Protein AF-A0A640XJS6-F1 (afdb_monomer)

Nearest PDB structures (foldseek):
  8dgf-assembly1_C  TM=9.835E-01  e=1.344E-08  Escherichia coli
  8dgf-assembly1_D  TM=9.832E-01  e=2.125E-08  Escherichia coli

Sequence (105 aa):
MSEKIGHCPSALYAISKLLNDIGSSYLNDGVSWISDILKNNKNLLNAKLETNTVYYLENLARKYIYENREKIKKTKKLKQEVLIILDFLIEKGSVVGYLLRENIL

pLDDT: mean 94.4, std 6.61, range [57.12, 98.5]

Radius of gyration: 12.49 Å; Cα contacts (8 Å, |Δi|>4): 112; chains: 1; bounding box: 30×26×30 Å

Structure (mmCIF, N/CA/C/O backbone):
data_AF-A0A640XJS6-F1
#
_entry.id   AF-A0A640XJS6-F1
#
loop_
_atom_site.group_PDB
_atom_site.id
_atom_site.type_symbol
_atom_site.label_atom_id
_atom_site.label_alt_id
_atom_site.label_comp_id
_atom_site.label_asym_id
_atom_site.label_entity_id
_atom_site.label_seq_id
_atom_site.pdbx_PDB_ins_code
_atom_site.Cartn_x
_atom_site.Cartn_y
_atom_site.Cartn_z
_atom_site.occupancy
_atom_site.B_iso_or_equiv
_atom_site.auth_seq_id
_atom_site.auth_comp_id
_atom_site.auth_asym_id
_atom_site.auth_atom_id
_atom_site.pdbx_PDB_model_num
ATOM 1 N N . MET A 1 1 ? 7.802 14.815 -1.953 1.00 57.12 1 MET A N 1
ATOM 2 C CA . MET A 1 1 ? 8.425 13.577 -2.486 1.00 57.12 1 MET A CA 1
ATOM 3 C C . MET A 1 1 ? 7.736 13.104 -3.764 1.00 57.12 1 MET A C 1
ATOM 5 O O . MET A 1 1 ? 8.423 12.967 -4.770 1.00 57.12 1 MET A O 1
ATOM 9 N N . SER A 1 2 ? 6.401 12.954 -3.753 1.00 66.31 2 SER A N 1
ATOM 10 C CA . SER A 1 2 ? 5.593 12.586 -4.934 1.00 66.31 2 SER A CA 1
ATOM 11 C C . SER A 1 2 ? 5.880 13.448 -6.180 1.00 66.31 2 SER A C 1
ATOM 13 O O . SER A 1 2 ? 6.100 12.903 -7.254 1.00 66.31 2 SER A O 1
ATOM 15 N N . GLU A 1 3 ? 6.017 14.770 -6.033 1.00 67.25 3 GLU A N 1
ATOM 16 C CA . GLU A 1 3 ? 6.166 15.695 -7.175 1.00 67.25 3 GLU A CA 1
ATOM 17 C C . GLU A 1 3 ? 7.486 15.584 -7.956 1.00 67.25 3 GLU A C 1
ATOM 19 O O . GLU A 1 3 ? 7.514 15.864 -9.148 1.00 67.25 3 GLU A O 1
ATOM 24 N N . LYS A 1 4 ? 8.594 15.190 -7.308 1.00 75.94 4 LYS A N 1
ATOM 25 C CA . LYS A 1 4 ? 9.924 15.196 -7.952 1.00 75.94 4 LYS A CA 1
ATOM 26 C C . LYS A 1 4 ? 10.339 13.837 -8.504 1.00 75.94 4 LYS A C 1
ATOM 28 O O . LYS A 1 4 ? 10.945 13.781 -9.564 1.00 75.94 4 LYS A O 1
ATOM 33 N N . ILE A 1 5 ? 10.030 12.755 -7.787 1.00 84.62 5 ILE A N 1
ATOM 34 C CA . ILE A 1 5 ? 10.471 11.393 -8.144 1.00 84.62 5 ILE A CA 1
ATOM 35 C C . ILE A 1 5 ? 9.337 10.364 -8.143 1.00 84.62 5 ILE A C 1
ATOM 37 O O . ILE A 1 5 ? 9.563 9.217 -8.509 1.00 84.62 5 ILE A O 1
ATOM 41 N N . GLY A 1 6 ? 8.119 10.744 -7.738 1.00 78.62 6 GLY A N 1
ATOM 42 C CA . GLY A 1 6 ? 6.991 9.814 -7.624 1.00 78.62 6 GLY A CA 1
ATOM 43 C C . GLY A 1 6 ? 6.534 9.233 -8.961 1.00 78.62 6 GLY A C 1
ATOM 44 O O . GLY A 1 6 ? 6.000 8.133 -8.985 1.00 78.62 6 GLY A O 1
ATOM 45 N N . HIS A 1 7 ? 6.802 9.915 -10.075 1.00 86.81 7 HIS A N 1
ATOM 46 C CA . HIS A 1 7 ? 6.502 9.418 -11.419 1.00 86.81 7 HIS 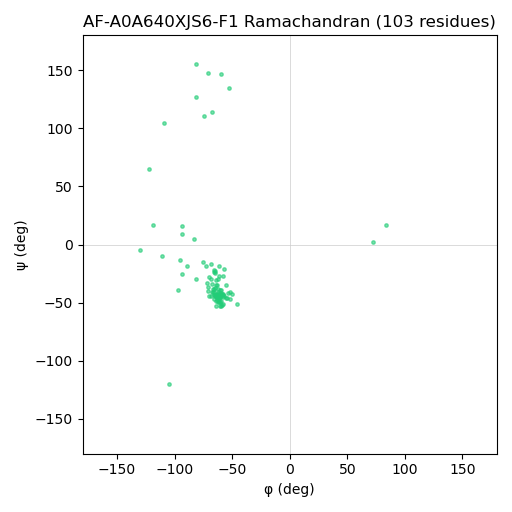A CA 1
ATOM 47 C C . HIS A 1 7 ? 7.367 8.216 -11.836 1.00 86.81 7 HIS A C 1
ATOM 49 O O . HIS A 1 7 ? 7.008 7.520 -12.789 1.00 86.81 7 HIS A O 1
ATOM 55 N N . CYS A 1 8 ? 8.488 7.967 -11.148 1.00 92.56 8 CYS A N 1
ATOM 56 C CA . CYS A 1 8 ? 9.394 6.860 -11.435 1.00 92.56 8 CYS A CA 1
ATOM 57 C C . CYS A 1 8 ? 8.881 5.550 -10.809 1.00 92.56 8 CYS A C 1
ATOM 59 O O . CYS A 1 8 ? 8.708 5.491 -9.588 1.00 92.56 8 CYS A O 1
ATOM 61 N N . PRO A 1 9 ? 8.736 4.456 -11.582 1.00 94.00 9 PRO A N 1
ATOM 62 C CA . PRO A 1 9 ? 8.359 3.148 -11.036 1.00 94.00 9 PRO A CA 1
ATOM 63 C C . PRO A 1 9 ? 9.281 2.650 -9.914 1.00 94.00 9 PRO A C 1
ATOM 65 O O . PRO A 1 9 ? 8.813 2.063 -8.939 1.00 94.00 9 PRO A O 1
ATOM 68 N N . SER A 1 10 ? 10.579 2.948 -10.006 1.00 95.25 10 SER A N 1
ATOM 69 C CA . SER A 1 10 ? 11.574 2.605 -8.988 1.00 95.25 10 SER A CA 1
ATOM 70 C C . SER A 1 10 ? 11.332 3.300 -7.645 1.00 95.25 10 SER A C 1
ATOM 72 O O . SER A 1 10 ? 11.620 2.717 -6.600 1.00 95.25 10 SER A O 1
ATOM 74 N N . ALA A 1 11 ? 10.753 4.506 -7.639 1.00 95.81 11 ALA A N 1
ATOM 75 C CA . ALA A 1 11 ? 10.398 5.206 -6.407 1.00 95.81 11 ALA A CA 1
ATOM 76 C C . ALA A 1 11 ? 9.223 4.519 -5.698 1.00 95.81 11 ALA A C 1
ATOM 78 O O . ALA A 1 11 ? 9.290 4.295 -4.489 1.00 95.81 11 ALA A O 1
ATOM 79 N N . LEU A 1 12 ? 8.186 4.125 -6.451 1.00 97.06 12 LEU A N 1
ATOM 80 C CA . LEU A 1 12 ? 7.059 3.351 -5.920 1.00 97.06 12 LEU A CA 1
ATOM 81 C C . LEU A 1 12 ? 7.529 1.993 -5.378 1.00 97.06 12 LEU A C 1
ATOM 83 O O . LEU A 1 12 ? 7.119 1.590 -4.290 1.00 97.06 12 LEU A O 1
ATOM 87 N N . TYR A 1 13 ? 8.422 1.310 -6.093 1.00 97.62 13 TYR A N 1
ATOM 88 C CA . TYR A 1 13 ? 9.035 0.069 -5.623 1.00 97.62 13 TYR A CA 1
ATOM 89 C C . TYR A 1 13 ? 9.804 0.267 -4.314 1.00 97.62 13 TYR A C 1
ATOM 91 O O . TYR A 1 13 ? 9.550 -0.437 -3.337 1.00 97.62 13 TYR A O 1
ATOM 99 N N . ALA A 1 14 ? 10.718 1.240 -4.276 1.00 96.94 14 ALA A N 1
ATOM 100 C CA . ALA A 1 14 ? 11.589 1.465 -3.130 1.00 96.94 14 ALA A CA 1
ATOM 101 C C . ALA A 1 14 ? 10.790 1.804 -1.868 1.00 96.94 14 ALA A C 1
ATOM 103 O O . ALA A 1 14 ? 11.057 1.226 -0.815 1.00 96.94 14 ALA A O 1
ATOM 104 N N . ILE A 1 15 ? 9.783 2.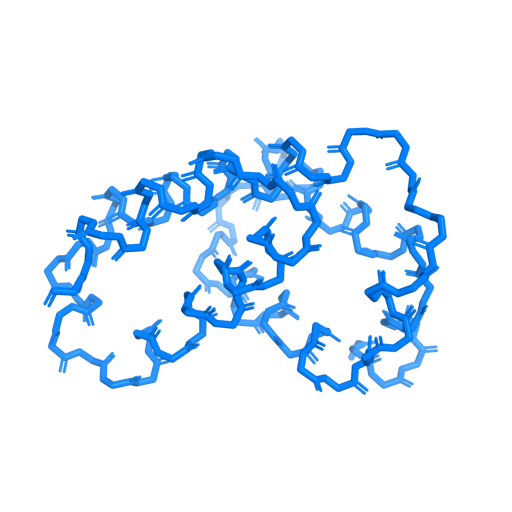682 -1.971 1.00 96.81 15 ILE A N 1
ATOM 105 C CA . ILE A 1 15 ? 8.946 3.029 -0.817 1.00 96.81 15 ILE A CA 1
ATOM 106 C C . ILE A 1 15 ? 8.083 1.845 -0.371 1.00 96.81 15 ILE A C 1
ATOM 108 O O . ILE A 1 15 ? 7.990 1.575 0.824 1.00 96.81 15 ILE A O 1
ATOM 112 N N . SER A 1 16 ? 7.520 1.083 -1.315 1.00 97.38 16 SER A N 1
ATOM 113 C CA . SER A 1 16 ? 6.699 -0.090 -0.991 1.00 97.38 16 SER A CA 1
ATOM 114 C C . SER A 1 16 ? 7.529 -1.158 -0.284 1.00 97.38 16 SER A C 1
ATOM 116 O O . SER A 1 16 ? 7.103 -1.689 0.739 1.00 97.38 16 SER A O 1
ATOM 118 N N . LYS A 1 17 ? 8.741 -1.435 -0.775 1.00 97.88 17 LYS A N 1
ATOM 119 C CA . LYS A 1 17 ? 9.669 -2.379 -0.147 1.00 97.88 17 LYS A CA 1
ATOM 120 C C . LYS A 1 17 ? 10.110 -1.899 1.237 1.00 97.88 17 LYS A C 1
ATOM 122 O O . LYS A 1 17 ? 10.009 -2.653 2.198 1.00 97.88 17 LYS A O 1
ATOM 127 N N . LEU A 1 18 ? 10.526 -0.635 1.359 1.00 97.69 18 LEU A N 1
ATOM 128 C CA . LEU A 1 18 ? 10.944 -0.043 2.634 1.00 97.69 18 LEU A CA 1
ATOM 129 C C . LEU A 1 18 ? 9.884 -0.241 3.724 1.00 97.69 18 LEU A C 1
ATOM 131 O O . LEU A 1 18 ? 10.217 -0.661 4.828 1.00 97.69 18 LEU A O 1
ATOM 135 N N . LEU A 1 19 ? 8.618 0.033 3.405 1.00 97.75 19 LEU A N 1
ATOM 136 C CA . LEU A 1 19 ? 7.495 -0.060 4.343 1.00 97.75 19 LEU A CA 1
ATOM 137 C C . LEU A 1 19 ? 7.090 -1.505 4.682 1.00 97.75 19 LEU A C 1
ATOM 139 O O . LEU A 1 19 ? 6.433 -1.728 5.698 1.00 97.75 19 LEU A O 1
ATOM 143 N N . ASN A 1 20 ? 7.480 -2.485 3.863 1.00 97.12 20 ASN A N 1
ATOM 144 C CA . ASN A 1 20 ? 7.334 -3.904 4.196 1.00 97.12 20 ASN A CA 1
ATOM 145 C C . ASN A 1 20 ? 8.464 -4.404 5.113 1.00 97.12 20 ASN A C 1
ATOM 147 O O . ASN A 1 20 ? 8.226 -5.296 5.923 1.00 97.12 20 ASN A O 1
ATOM 151 N N . ASP A 1 21 ? 9.652 -3.804 5.015 1.00 96.25 21 ASP A N 1
ATOM 152 C CA . ASP A 1 21 ? 10.855 -4.225 5.732 1.00 96.25 21 ASP A CA 1
ATOM 153 C C . ASP A 1 21 ? 11.166 -3.272 6.915 1.00 96.25 21 ASP A C 1
ATOM 155 O O . ASP A 1 21 ? 10.370 -3.088 7.844 1.00 96.25 21 ASP A O 1
ATOM 159 N N . ILE A 1 22 ? 12.346 -2.641 6.888 1.00 95.31 22 ILE A N 1
ATOM 160 C CA . ILE A 1 22 ? 12.908 -1.831 7.980 1.00 95.31 22 ILE A CA 1
ATOM 161 C C . ILE A 1 22 ? 12.104 -0.560 8.296 1.00 95.31 22 ILE A C 1
ATOM 163 O O . ILE A 1 22 ? 12.204 -0.031 9.397 1.00 95.31 22 ILE A O 1
ATOM 167 N N . GLY A 1 23 ? 11.310 -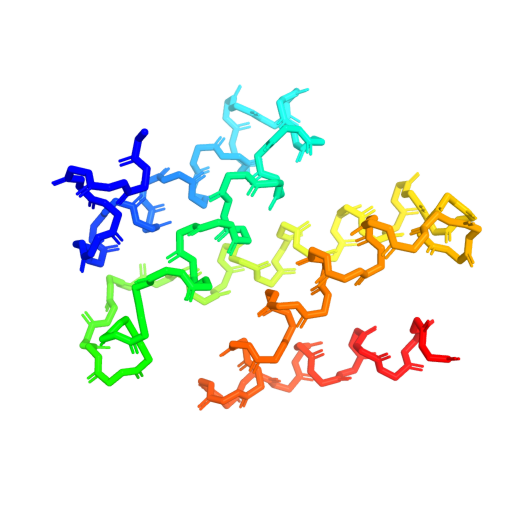0.060 7.347 1.00 95.44 23 GLY A N 1
ATO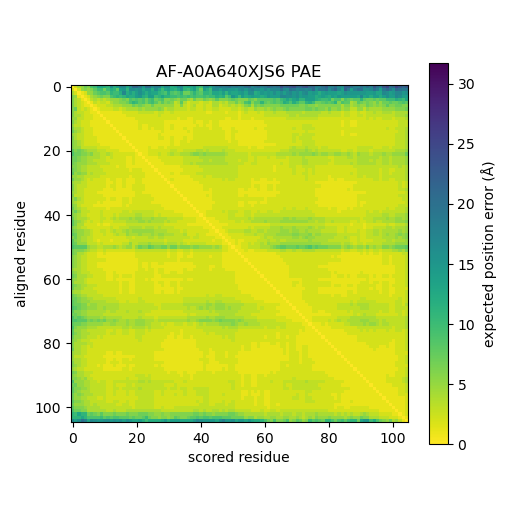M 168 C CA . GLY A 1 23 ? 10.487 1.141 7.496 1.00 95.44 23 GLY A CA 1
ATOM 169 C C . GLY A 1 23 ? 9.059 0.859 7.954 1.00 95.44 23 GLY A C 1
ATOM 170 O O . GLY A 1 23 ? 8.229 1.763 7.936 1.00 95.44 23 GLY A O 1
ATOM 171 N N . SER A 1 24 ? 8.741 -0.374 8.349 1.00 95.38 24 SER A N 1
ATOM 172 C CA . SER A 1 24 ? 7.376 -0.778 8.702 1.00 95.38 24 SER A CA 1
ATOM 173 C C . SER A 1 24 ? 6.761 -0.028 9.894 1.00 95.38 24 SER A C 1
ATOM 175 O O . SER A 1 24 ? 5.538 0.009 10.013 1.00 95.38 24 SER A O 1
ATOM 177 N N . SER A 1 25 ? 7.567 0.626 10.736 1.00 96.19 25 SER A N 1
ATOM 178 C CA . SER A 1 25 ? 7.093 1.541 11.787 1.00 96.19 25 SER A CA 1
ATOM 179 C C . SER A 1 25 ? 6.422 2.808 11.237 1.00 96.19 25 SER A C 1
ATOM 181 O O . SER A 1 25 ? 5.599 3.408 11.925 1.00 96.19 25 SER A O 1
ATOM 183 N N . TYR A 1 26 ? 6.717 3.188 9.991 1.00 96.62 26 TYR A N 1
ATOM 184 C CA . TYR A 1 26 ? 6.150 4.354 9.306 1.00 96.62 26 TYR A CA 1
ATOM 185 C C . TYR A 1 26 ? 4.920 4.008 8.460 1.00 96.62 26 TYR A C 1
ATOM 187 O O . TYR A 1 26 ? 4.527 4.792 7.603 1.00 96.62 26 TYR A O 1
ATOM 195 N N . LEU A 1 27 ? 4.298 2.842 8.668 1.00 95.50 27 LEU A N 1
ATOM 196 C CA . LEU A 1 27 ? 3.208 2.345 7.822 1.00 95.50 27 LEU A CA 1
ATOM 197 C C . LEU A 1 27 ? 2.055 3.351 7.654 1.00 95.50 27 LEU A C 1
ATOM 199 O O . LEU A 1 27 ? 1.552 3.517 6.545 1.00 95.50 27 LEU A O 1
ATOM 203 N N . ASN A 1 28 ? 1.659 4.040 8.730 1.00 93.69 28 ASN A N 1
ATOM 204 C CA . ASN A 1 28 ? 0.559 5.008 8.686 1.00 93.69 28 ASN A CA 1
ATOM 205 C C . ASN A 1 28 ? 0.860 6.191 7.755 1.00 93.69 28 ASN A C 1
ATOM 207 O O . ASN A 1 28 ? 0.031 6.528 6.911 1.00 93.69 28 ASN A O 1
ATOM 211 N N . ASP A 1 29 ? 2.049 6.783 7.872 1.00 95.94 29 ASP A N 1
ATOM 212 C CA . ASP A 1 29 ? 2.475 7.879 6.996 1.00 95.94 29 ASP A CA 1
ATOM 213 C C . ASP A 1 29 ? 2.766 7.366 5.579 1.00 95.94 29 ASP A C 1
ATOM 215 O O . ASP A 1 29 ? 2.421 8.001 4.583 1.00 95.94 29 ASP A O 1
ATOM 219 N N . GLY A 1 30 ? 3.33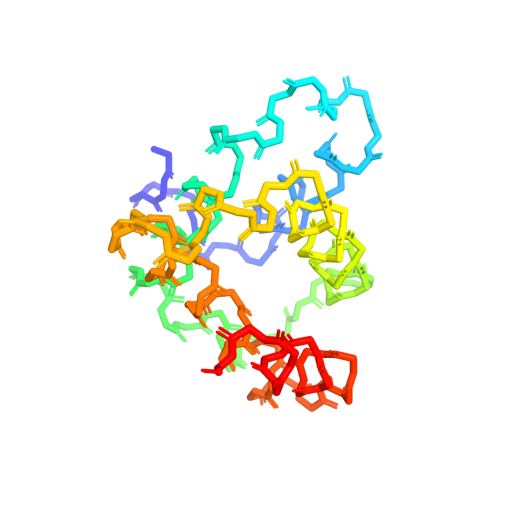1 6.163 5.483 1.00 96.19 30 GLY A N 1
ATOM 220 C CA . GLY A 1 30 ? 3.667 5.491 4.238 1.00 96.19 30 GLY A CA 1
ATOM 221 C C . GLY A 1 30 ? 2.468 5.247 3.328 1.00 96.19 30 GLY A C 1
ATOM 222 O O . GLY A 1 30 ? 2.574 5.449 2.118 1.00 96.19 30 GLY A O 1
ATOM 223 N N . VAL A 1 31 ? 1.310 4.884 3.888 1.00 97.50 31 VAL A N 1
ATOM 224 C CA . VAL A 1 31 ? 0.052 4.771 3.130 1.00 97.50 31 VAL A CA 1
ATOM 225 C C . VAL A 1 31 ? -0.351 6.111 2.523 1.00 97.50 31 VAL A C 1
ATOM 227 O O . VAL A 1 31 ? -0.686 6.158 1.339 1.00 97.50 31 VAL A O 1
ATOM 230 N N . SER A 1 32 ? -0.254 7.206 3.284 1.00 97.06 32 SER A N 1
ATOM 231 C CA . SER A 1 32 ? -0.508 8.553 2.754 1.00 97.06 32 SER A CA 1
ATOM 232 C C . SER A 1 32 ? 0.463 8.886 1.620 1.00 97.06 32 SER A C 1
ATOM 234 O O . SER A 1 32 ? 0.030 9.350 0.567 1.00 97.06 32 SER A O 1
ATOM 236 N N . TRP A 1 33 ? 1.760 8.599 1.779 1.00 96.94 33 TRP A N 1
ATOM 237 C CA . TRP A 1 33 ? 2.759 8.879 0.742 1.00 96.94 33 TRP A CA 1
ATOM 238 C C . TRP A 1 33 ? 2.519 8.081 -0.540 1.00 96.94 33 TRP A C 1
ATOM 240 O O . TRP A 1 33 ? 2.621 8.639 -1.632 1.00 96.94 33 TRP A O 1
ATOM 250 N N . ILE A 1 34 ? 2.197 6.790 -0.425 1.00 97.75 34 ILE A N 1
ATOM 251 C CA . ILE A 1 34 ? 1.900 5.933 -1.580 1.00 97.75 34 ILE A CA 1
ATOM 252 C C . ILE A 1 34 ? 0.623 6.407 -2.269 1.00 97.75 34 ILE A C 1
ATOM 254 O O . ILE A 1 34 ? 0.626 6.566 -3.488 1.00 97.75 34 ILE A O 1
ATOM 258 N N . SER A 1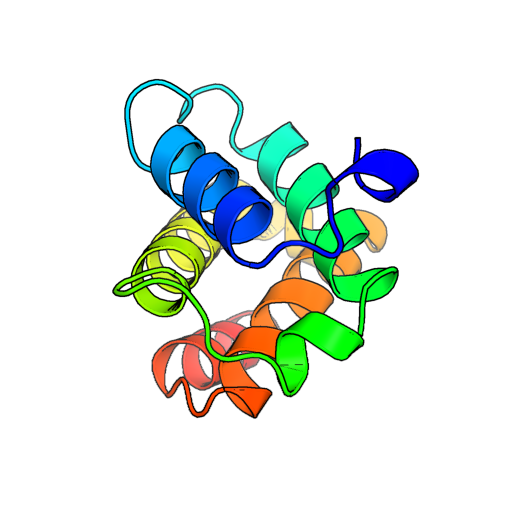 35 ? -0.440 6.682 -1.511 1.00 97.88 35 SER A N 1
ATOM 259 C CA . SER A 1 35 ? -1.684 7.236 -2.054 1.00 97.88 35 SER A CA 1
ATOM 260 C C . SER A 1 35 ? -1.416 8.517 -2.854 1.00 97.88 35 SER A C 1
ATOM 262 O O . SER A 1 35 ? -1.868 8.641 -3.992 1.00 97.88 35 SER A O 1
ATOM 264 N N . ASP A 1 36 ? -0.607 9.436 -2.322 1.00 96.75 36 ASP A N 1
ATOM 265 C CA . ASP A 1 36 ? -0.233 10.675 -3.014 1.00 96.75 36 ASP A CA 1
ATOM 266 C C . ASP A 1 36 ? 0.649 10.441 -4.250 1.00 96.75 36 ASP A C 1
ATOM 268 O O . ASP A 1 36 ? 0.557 11.182 -5.231 1.00 96.75 36 ASP A O 1
ATOM 272 N N . ILE A 1 37 ? 1.521 9.429 -4.240 1.00 96.75 37 ILE A N 1
ATOM 273 C CA . ILE A 1 37 ? 2.295 9.030 -5.424 1.00 96.75 37 ILE A CA 1
ATOM 274 C C . ILE A 1 37 ? 1.347 8.535 -6.516 1.00 96.75 37 ILE A C 1
ATOM 276 O O . ILE A 1 37 ? 1.389 9.053 -7.630 1.00 96.75 37 ILE A O 1
ATOM 280 N N . LEU A 1 38 ? 0.465 7.587 -6.203 1.00 97.06 38 LEU A N 1
ATOM 281 C CA . LEU A 1 38 ? -0.433 6.970 -7.181 1.00 97.06 38 LEU A CA 1
ATOM 282 C C . LEU A 1 38 ? -1.451 7.971 -7.735 1.00 97.06 38 LEU A C 1
ATOM 284 O O . LEU A 1 38 ? -1.653 8.047 -8.947 1.00 97.06 38 LEU A O 1
ATOM 288 N N . LYS A 1 39 ? -2.042 8.794 -6.864 1.00 96.31 39 LYS A N 1
ATOM 289 C CA . LYS A 1 39 ? -3.030 9.810 -7.244 1.00 96.31 39 LYS A CA 1
ATOM 290 C C . LYS A 1 39 ? -2.459 10.846 -8.213 1.00 96.31 39 LYS A C 1
ATOM 292 O O . LYS A 1 39 ? -3.141 11.230 -9.164 1.00 96.31 39 LYS A O 1
ATOM 297 N N . ASN A 1 40 ? -1.230 11.299 -7.971 1.00 95.50 40 ASN A N 1
ATOM 298 C CA . ASN A 1 40 ? -0.622 12.385 -8.742 1.00 95.50 40 ASN A CA 1
ATOM 299 C C . ASN A 1 40 ? 0.144 11.891 -9.978 1.00 95.50 40 ASN A C 1
ATOM 301 O O . ASN A 1 40 ? 0.380 12.674 -10.893 1.00 95.50 40 ASN A O 1
ATOM 305 N N . ASN A 1 41 ? 0.502 10.605 -10.042 1.00 94.12 41 ASN A N 1
ATOM 306 C CA . ASN A 1 41 ? 1.345 10.041 -11.099 1.00 94.12 41 ASN A CA 1
ATOM 307 C C . ASN A 1 41 ? 0.633 8.889 -11.824 1.00 94.12 41 ASN A C 1
ATOM 309 O O . ASN A 1 41 ? 1.062 7.734 -11.791 1.00 94.12 41 ASN A O 1
ATOM 313 N N . LYS A 1 42 ? -0.466 9.206 -12.521 1.00 92.25 42 LYS A N 1
ATOM 314 C CA . LYS A 1 42 ? -1.278 8.220 -13.265 1.00 92.25 42 LYS A CA 1
ATOM 315 C C . LYS A 1 42 ? -0.486 7.434 -14.321 1.00 92.25 42 LYS A C 1
ATOM 317 O O . LYS A 1 42 ? -0.891 6.340 -14.702 1.00 92.25 42 LYS A O 1
ATOM 322 N N . ASN A 1 43 ? 0.662 7.949 -14.771 1.00 93.06 43 ASN A N 1
ATOM 323 C CA . ASN A 1 43 ? 1.566 7.247 -15.686 1.00 93.06 43 ASN A CA 1
ATOM 324 C C . ASN A 1 43 ? 2.046 5.892 -15.130 1.00 93.06 43 ASN A C 1
ATOM 326 O O . ASN A 1 43 ? 2.319 4.984 -15.913 1.00 93.06 43 ASN A O 1
ATOM 330 N N . LEU A 1 44 ? 2.108 5.725 -13.803 1.00 94.69 44 LEU A N 1
ATOM 331 C CA . LEU A 1 44 ? 2.513 4.475 -13.148 1.00 94.69 44 LEU A CA 1
ATOM 332 C C . LEU A 1 44 ? 1.585 3.300 -13.486 1.00 94.69 44 LEU A C 1
ATOM 334 O O . LEU A 1 44 ? 2.016 2.142 -13.488 1.00 94.69 44 LEU A O 1
ATOM 338 N N . LEU A 1 45 ? 0.322 3.584 -13.811 1.00 93.88 45 LEU A N 1
ATOM 339 C CA . LEU A 1 45 ? -0.635 2.558 -14.206 1.00 93.88 45 LEU A CA 1
ATOM 340 C C . LEU A 1 45 ? -0.248 1.891 -15.531 1.00 93.88 45 LEU A C 1
ATOM 342 O O . LEU A 1 45 ? -0.338 0.674 -15.662 1.00 93.88 45 LEU A O 1
ATOM 346 N N . ASN A 1 46 ? 0.270 2.662 -16.481 1.00 93.69 46 ASN A N 1
ATOM 347 C CA . ASN A 1 46 ? 0.675 2.146 -17.790 1.00 93.69 46 ASN A CA 1
ATOM 348 C C . ASN A 1 46 ? 2.169 1.797 -17.848 1.00 93.69 46 ASN A C 1
ATOM 350 O O . ASN A 1 46 ? 2.618 1.122 -18.770 1.00 93.69 46 ASN A O 1
ATOM 354 N N . ALA A 1 47 ? 2.952 2.237 -16.861 1.00 94.00 47 ALA A N 1
ATOM 355 C CA . ALA A 1 47 ? 4.373 1.940 -16.785 1.00 94.00 47 ALA A CA 1
ATOM 356 C C . ALA A 1 47 ? 4.644 0.466 -16.444 1.00 94.00 47 ALA A C 1
ATOM 358 O O . ALA A 1 47 ? 3.932 -0.162 -15.647 1.00 94.00 47 ALA A O 1
ATOM 359 N N . LYS A 1 48 ? 5.750 -0.056 -16.989 1.00 94.94 48 LYS A N 1
ATOM 360 C CA . LYS A 1 48 ? 6.362 -1.295 -16.506 1.00 94.94 48 LYS A CA 1
ATOM 361 C C . LYS A 1 48 ? 6.911 -1.039 -15.103 1.00 94.94 48 LYS A C 1
ATOM 363 O O . LYS A 1 48 ? 7.814 -0.225 -14.930 1.00 94.94 48 LYS A O 1
ATOM 368 N N . LEU A 1 49 ? 6.330 -1.707 -14.112 1.00 95.69 49 LEU A N 1
ATOM 369 C CA . LEU A 1 49 ? 6.786 -1.616 -12.729 1.00 95.69 49 LEU A CA 1
ATOM 370 C C . LEU A 1 49 ? 7.990 -2.526 -12.493 1.00 95.69 49 LEU A C 1
ATOM 372 O O . LEU A 1 49 ? 8.144 -3.546 -13.169 1.00 95.69 49 LEU A O 1
ATOM 376 N N . GLU A 1 50 ? 8.799 -2.181 -11.493 1.00 95.50 50 GLU A N 1
ATOM 377 C CA . GLU A 1 50 ? 9.824 -3.089 -10.984 1.00 95.50 50 GLU A CA 1
ATOM 378 C C . GLU A 1 50 ? 9.179 -4.379 -10.465 1.00 95.50 50 GLU A C 1
ATOM 380 O O . GLU A 1 50 ? 8.070 -4.366 -9.904 1.00 95.50 50 GLU A O 1
ATOM 385 N N . THR A 1 51 ? 9.892 -5.493 -10.621 1.00 91.12 51 THR A N 1
ATOM 386 C CA . THR A 1 51 ? 9.457 -6.808 -10.143 1.00 91.12 51 THR A CA 1
ATOM 387 C C . THR A 1 51 ? 9.091 -6.742 -8.654 1.00 91.12 51 THR A C 1
ATOM 389 O O . THR A 1 51 ? 9.815 -6.156 -7.855 1.00 91.12 51 THR A O 1
ATOM 392 N N . ASN A 1 52 ? 7.960 -7.349 -8.280 1.00 95.81 52 ASN A N 1
ATOM 393 C CA . ASN A 1 52 ? 7.379 -7.376 -6.925 1.00 95.81 52 ASN A CA 1
ATOM 394 C C . ASN A 1 52 ? 6.750 -6.073 -6.398 1.00 95.81 52 ASN A C 1
ATOM 396 O O . ASN A 1 52 ? 6.232 -6.085 -5.284 1.00 95.81 52 ASN A O 1
ATOM 400 N N . THR A 1 53 ? 6.702 -4.974 -7.161 1.00 97.50 53 THR A N 1
ATOM 401 C CA . THR A 1 53 ? 6.038 -3.735 -6.690 1.00 97.50 53 THR A CA 1
ATOM 402 C C . THR A 1 53 ? 4.585 -3.986 -6.269 1.00 97.50 53 THR A C 1
ATOM 404 O O . THR A 1 53 ? 4.174 -3.574 -5.187 1.00 97.50 53 THR A O 1
ATOM 407 N N . VAL A 1 54 ? 3.824 -4.717 -7.093 1.00 98.19 54 VAL A N 1
ATOM 408 C CA . VAL A 1 54 ? 2.427 -5.089 -6.799 1.00 98.19 54 VAL A CA 1
ATOM 409 C C . VAL A 1 54 ? 2.344 -5.935 -5.527 1.00 98.19 54 VAL A C 1
ATOM 411 O O . VAL A 1 54 ? 1.568 -5.615 -4.636 1.00 98.19 54 VAL A O 1
ATOM 414 N N . TYR A 1 55 ? 3.206 -6.945 -5.394 1.00 98.12 55 TYR A N 1
ATOM 415 C CA . TYR A 1 55 ? 3.267 -7.808 -4.212 1.00 98.12 55 TYR A CA 1
ATOM 416 C C . TYR A 1 55 ? 3.516 -7.020 -2.913 1.00 98.12 55 TYR A C 1
ATOM 418 O O . TYR A 1 55 ? 2.842 -7.232 -1.904 1.00 98.12 55 TYR A O 1
ATOM 426 N N . TYR A 1 56 ? 4.447 -6.061 -2.928 1.00 98.44 56 TYR A N 1
ATOM 427 C CA . TYR A 1 56 ? 4.708 -5.224 -1.756 1.00 98.44 56 TYR A CA 1
ATOM 428 C C . TYR A 1 56 ? 3.530 -4.308 -1.415 1.00 98.44 56 TYR A C 1
ATOM 430 O O . TYR A 1 56 ? 3.224 -4.133 -0.234 1.00 98.44 56 TYR A O 1
ATOM 438 N N . LEU A 1 57 ? 2.847 -3.755 -2.419 1.00 98.38 57 LEU A N 1
ATOM 439 C CA . LEU A 1 57 ? 1.643 -2.948 -2.213 1.00 98.38 57 LEU A CA 1
ATOM 440 C C . LEU A 1 57 ? 0.486 -3.776 -1.640 1.00 98.38 57 LEU A C 1
ATOM 442 O O . LEU A 1 57 ? -0.192 -3.314 -0.726 1.00 98.38 57 LEU A O 1
ATOM 446 N N . GLU A 1 58 ? 0.287 -5.006 -2.116 1.00 98.50 58 GLU A N 1
ATOM 447 C CA . GLU A 1 58 ? -0.717 -5.933 -1.578 1.00 98.50 58 GLU A CA 1
ATOM 448 C C . GLU A 1 58 ? -0.471 -6.245 -0.100 1.00 98.50 58 GLU A C 1
ATOM 450 O O . GLU A 1 58 ? -1.387 -6.157 0.721 1.00 98.50 58 GLU A O 1
ATOM 455 N N . ASN A 1 59 ? 0.769 -6.592 0.255 1.00 98.19 59 ASN A N 1
ATOM 456 C CA . ASN A 1 59 ? 1.140 -6.898 1.636 1.00 98.19 59 ASN A CA 1
ATOM 457 C C . ASN A 1 59 ? 0.968 -5.687 2.554 1.00 98.19 59 ASN A C 1
ATOM 459 O O . ASN A 1 59 ? 0.425 -5.816 3.655 1.00 98.19 59 ASN A O 1
ATOM 463 N N . LEU A 1 60 ? 1.371 -4.511 2.077 1.00 97.88 60 LEU A N 1
ATOM 464 C CA . LEU A 1 60 ? 1.223 -3.252 2.792 1.00 97.88 60 LEU A CA 1
ATOM 465 C C . LEU A 1 60 ? -0.251 -2.915 3.029 1.00 97.88 60 LEU A C 1
ATOM 467 O O . LEU A 1 60 ? -0.639 -2.643 4.166 1.00 97.88 60 LEU A O 1
ATOM 471 N N . ALA A 1 61 ? -1.081 -2.987 1.985 1.00 97.81 61 ALA A N 1
ATOM 472 C CA . ALA A 1 61 ? -2.514 -2.729 2.081 1.00 97.81 61 ALA A CA 1
ATOM 473 C C . ALA A 1 61 ? -3.188 -3.708 3.049 1.00 97.81 61 ALA A C 1
ATOM 475 O O . ALA A 1 61 ? -3.938 -3.285 3.930 1.00 97.81 61 ALA A O 1
ATOM 476 N N . ARG A 1 62 ? -2.869 -5.006 2.953 1.00 97.56 62 ARG A N 1
ATOM 477 C CA . ARG A 1 62 ? -3.389 -6.038 3.861 1.00 97.56 62 ARG A CA 1
ATOM 478 C C . ARG A 1 62 ? -3.049 -5.724 5.316 1.00 97.56 62 ARG A C 1
ATOM 480 O O . ARG A 1 62 ? -3.946 -5.724 6.159 1.00 97.56 62 ARG A O 1
ATOM 487 N N . LYS A 1 63 ? -1.775 -5.439 5.604 1.00 96.81 63 LYS A N 1
ATOM 488 C CA . LYS A 1 63 ? -1.299 -5.116 6.955 1.00 96.81 63 LYS A CA 1
ATOM 489 C C . LYS A 1 63 ? -1.993 -3.869 7.501 1.00 96.81 63 LYS A C 1
ATOM 491 O O . LYS A 1 63 ? -2.556 -3.906 8.591 1.00 96.81 63 LYS A O 1
ATOM 496 N N . TYR A 1 64 ? -2.026 -2.794 6.717 1.00 97.38 64 TYR A N 1
ATOM 497 C CA . TYR A 1 64 ? -2.624 -1.532 7.142 1.00 97.38 64 TYR A CA 1
ATOM 498 C C . TYR A 1 64 ? -4.127 -1.645 7.412 1.00 97.38 64 TYR A C 1
ATOM 500 O O . TYR A 1 64 ? -4.607 -1.145 8.431 1.00 97.38 64 TYR A O 1
ATOM 508 N N . ILE A 1 65 ? -4.868 -2.321 6.526 1.00 96.81 65 ILE A N 1
ATOM 509 C CA . ILE A 1 65 ? -6.310 -2.543 6.686 1.00 96.81 65 ILE A CA 1
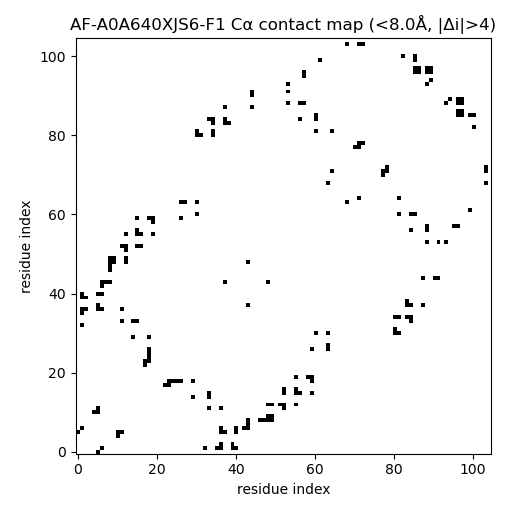ATOM 510 C C . ILE A 1 65 ? -6.590 -3.359 7.945 1.00 96.81 65 ILE A C 1
ATOM 512 O O . ILE A 1 65 ? -7.509 -3.025 8.692 1.00 96.81 65 ILE A O 1
ATOM 516 N N . TYR A 1 66 ? -5.796 -4.400 8.198 1.00 95.56 66 TYR A N 1
ATOM 517 C CA . TYR A 1 66 ? -5.935 -5.225 9.392 1.00 95.56 66 TYR A CA 1
ATOM 518 C C . TYR A 1 66 ? -5.718 -4.409 10.676 1.00 95.56 66 TYR A C 1
ATOM 520 O O . TYR A 1 66 ? -6.574 -4.418 11.560 1.00 95.56 66 TYR A O 1
ATOM 528 N N . GLU A 1 67 ? -4.630 -3.640 10.751 1.00 95.19 67 GLU A N 1
ATOM 529 C CA . GLU A 1 67 ? -4.270 -2.846 11.935 1.00 95.19 67 GLU A CA 1
ATOM 530 C C . GLU A 1 67 ? -5.209 -1.651 12.181 1.00 95.19 67 GLU A C 1
ATOM 532 O O . GLU A 1 67 ? -5.401 -1.231 13.323 1.00 95.19 67 GLU A O 1
ATOM 537 N N . ASN A 1 68 ? -5.823 -1.099 11.128 1.00 95.25 68 ASN A N 1
ATOM 538 C CA . ASN A 1 68 ? -6.605 0.141 11.203 1.00 95.25 68 ASN A CA 1
ATOM 539 C C . ASN A 1 68 ? -8.083 -0.020 10.818 1.00 95.25 68 ASN A C 1
ATOM 541 O O . ASN A 1 68 ? -8.757 0.987 10.589 1.00 95.25 68 ASN A O 1
ATOM 545 N N . ARG A 1 69 ? -8.621 -1.247 10.787 1.00 93.06 69 ARG A N 1
ATOM 546 C CA . ARG A 1 69 ? -9.975 -1.565 10.286 1.00 93.06 69 ARG A CA 1
ATOM 547 C C . ARG A 1 69 ? -11.064 -0.612 10.785 1.00 93.06 69 ARG A C 1
ATOM 549 O O . ARG A 1 69 ? -11.817 -0.051 9.993 1.00 93.06 69 ARG A O 1
ATOM 556 N N . GLU A 1 70 ? -11.130 -0.392 12.095 1.00 93.88 70 GLU A N 1
ATOM 557 C CA . GLU A 1 70 ? -12.156 0.465 12.703 1.00 93.88 70 GLU A CA 1
ATOM 558 C C . GLU A 1 70 ? -11.939 1.956 12.417 1.00 93.88 70 GLU A C 1
ATOM 560 O O . GLU A 1 70 ? -12.902 2.704 12.243 1.00 93.88 70 GLU A O 1
ATOM 565 N N . LYS A 1 71 ? -10.681 2.399 12.307 1.00 95.06 71 LYS A N 1
ATOM 566 C CA . LYS A 1 71 ? -10.352 3.785 11.944 1.00 95.06 71 LYS A CA 1
ATOM 567 C C . LYS A 1 71 ? -10.678 4.062 10.481 1.00 95.06 71 LYS A C 1
ATOM 569 O O . LYS A 1 71 ? -11.220 5.118 10.182 1.00 95.06 71 LYS A O 1
ATOM 574 N N . ILE A 1 72 ? -10.408 3.117 9.583 1.00 95.31 72 ILE A N 1
ATOM 575 C CA . ILE A 1 72 ? -10.720 3.235 8.152 1.00 95.31 72 ILE A CA 1
ATOM 576 C C . ILE A 1 72 ? -12.228 3.420 7.946 1.00 95.31 72 ILE A C 1
ATOM 578 O O . ILE A 1 72 ? -12.635 4.287 7.180 1.00 95.31 72 ILE A O 1
ATOM 582 N N . LYS A 1 73 ? -13.073 2.682 8.678 1.00 91.19 73 LYS A N 1
ATOM 583 C CA . LYS A 1 73 ? -14.538 2.836 8.595 1.00 91.19 73 LYS A CA 1
ATOM 584 C C . LYS A 1 73 ? -15.033 4.212 9.049 1.00 91.19 73 LYS A C 1
ATOM 586 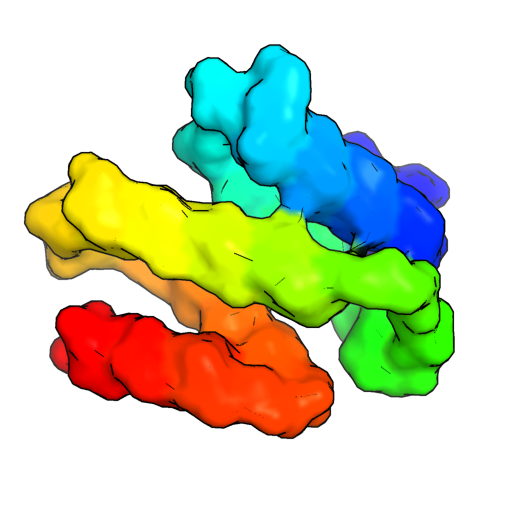O O . LYS A 1 73 ? -16.015 4.711 8.510 1.00 91.19 73 LYS A O 1
ATOM 591 N N . LYS A 1 74 ? -14.376 4.812 10.046 1.00 94.75 74 LYS A N 1
ATOM 592 C CA . LYS A 1 74 ? -14.810 6.072 10.678 1.00 94.75 74 LYS A CA 1
ATOM 593 C C . LYS A 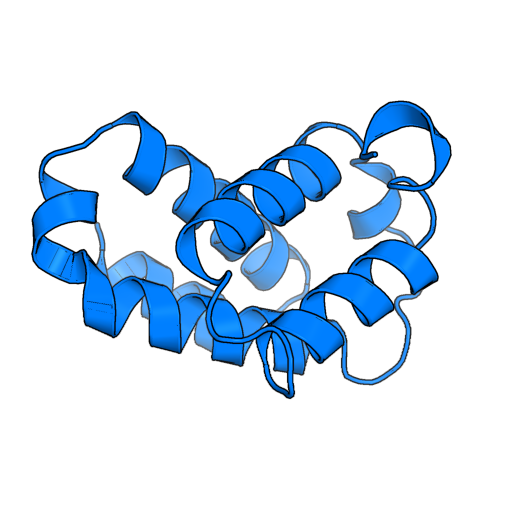1 74 ? -14.173 7.313 10.053 1.00 94.75 74 LYS A C 1
ATOM 595 O O . LYS A 1 74 ? -14.757 8.392 10.102 1.00 94.75 74 LYS A O 1
ATOM 600 N N . THR A 1 75 ? -12.997 7.175 9.446 1.00 96.12 75 THR A N 1
ATOM 601 C CA . THR A 1 75 ? -12.204 8.300 8.949 1.00 96.12 75 THR A CA 1
ATOM 602 C C . THR A 1 75 ? -12.196 8.328 7.426 1.00 96.12 75 THR A C 1
ATOM 604 O O . THR A 1 75 ? -11.456 7.589 6.777 1.00 96.12 75 THR A O 1
ATOM 607 N N . LYS A 1 76 ? -12.963 9.262 6.847 1.00 94.88 76 LYS A N 1
ATOM 608 C CA . LYS A 1 76 ? -13.099 9.439 5.389 1.00 94.88 76 LYS A CA 1
ATOM 609 C C . LYS A 1 76 ? -11.752 9.546 4.663 1.00 94.88 76 LYS A C 1
ATOM 611 O O . LYS A 1 76 ? -11.594 8.953 3.603 1.00 94.88 76 LYS A O 1
ATOM 616 N N . LYS A 1 77 ? -10.788 10.275 5.241 1.00 95.44 77 LYS A N 1
ATOM 617 C CA . LYS A 1 77 ? -9.444 10.439 4.666 1.00 95.44 77 LYS A CA 1
ATOM 618 C C . LYS A 1 77 ? -8.720 9.094 4.523 1.00 95.44 77 LYS A C 1
ATOM 620 O O . LYS A 1 77 ? -8.319 8.755 3.419 1.00 95.44 77 LYS A O 1
ATOM 625 N N . LEU A 1 78 ? -8.642 8.311 5.603 1.00 95.94 78 LEU A N 1
ATOM 626 C CA . LEU A 1 78 ? -7.964 7.009 5.590 1.00 95.94 78 LEU A CA 1
ATOM 627 C C . LEU A 1 78 ? -8.640 6.035 4.621 1.00 95.94 78 LEU A C 1
ATOM 629 O O . LEU A 1 78 ? -7.961 5.341 3.870 1.00 95.94 78 LEU A O 1
ATOM 633 N N . LYS A 1 79 ? -9.982 6.018 4.589 1.00 96.06 79 LYS A N 1
ATOM 634 C CA . LYS A 1 79 ? -10.729 5.214 3.611 1.00 96.06 79 LYS A CA 1
ATOM 635 C C . LYS A 1 79 ? -10.355 5.590 2.180 1.00 96.06 79 LYS A C 1
ATOM 637 O O . LYS A 1 79 ? -10.114 4.704 1.370 1.00 96.06 79 LYS A O 1
ATOM 642 N N . GLN A 1 80 ? -10.275 6.884 1.877 1.00 97.00 80 GLN A N 1
ATOM 643 C CA . GLN A 1 80 ? -9.928 7.357 0.540 1.00 97.00 80 GLN A CA 1
ATOM 644 C C . GLN A 1 80 ? -8.497 6.980 0.134 1.00 97.00 80 GLN A C 1
ATOM 646 O O . GLN A 1 80 ? -8.292 6.552 -0.998 1.00 97.00 80 GLN A O 1
ATOM 651 N N . GLU A 1 81 ? -7.525 7.127 1.034 1.00 97.50 81 GLU A N 1
ATOM 652 C CA . GLU A 1 81 ? -6.120 6.781 0.769 1.00 97.50 81 GLU A CA 1
ATOM 653 C C . GLU A 1 81 ? -5.954 5.284 0.493 1.00 97.50 81 GLU A C 1
ATOM 655 O O . GLU A 1 81 ? -5.296 4.896 -0.471 1.00 97.50 81 GLU A O 1
ATOM 660 N N . VAL A 1 82 ? -6.622 4.436 1.280 1.00 97.31 82 VAL A N 1
ATOM 661 C CA . VAL A 1 82 ? -6.629 2.985 1.055 1.00 97.31 82 VAL A CA 1
ATOM 662 C C . VAL A 1 82 ? -7.294 2.637 -0.274 1.00 97.31 82 VAL A C 1
ATOM 664 O O . VAL A 1 82 ? -6.747 1.833 -1.025 1.00 97.31 82 VAL A O 1
ATOM 667 N N . LEU A 1 83 ? -8.438 3.248 -0.596 1.00 97.75 83 LEU A N 1
ATOM 668 C CA . LEU A 1 83 ? -9.132 2.989 -1.860 1.00 97.75 83 LEU A CA 1
ATOM 669 C C . LEU A 1 83 ? -8.269 3.338 -3.074 1.00 97.75 83 LEU A C 1
ATOM 671 O O . LEU A 1 83 ? -8.232 2.549 -4.006 1.00 97.75 83 LEU A O 1
ATOM 675 N N . ILE A 1 84 ? -7.504 4.434 -3.039 1.00 98.19 84 ILE A N 1
ATOM 676 C CA . ILE A 1 84 ? -6.577 4.792 -4.129 1.00 98.19 84 ILE A CA 1
ATOM 677 C C . ILE A 1 84 ? -5.554 3.674 -4.381 1.00 98.19 84 ILE A C 1
ATOM 679 O O . ILE A 1 84 ? -5.269 3.339 -5.530 1.00 98.19 84 ILE A O 1
ATOM 683 N N . ILE A 1 85 ? -5.008 3.080 -3.317 1.00 98.38 85 ILE A N 1
ATOM 684 C CA . ILE A 1 85 ? -4.046 1.976 -3.433 1.00 98.38 85 ILE A CA 1
ATOM 685 C C . ILE A 1 85 ? -4.732 0.714 -3.970 1.00 98.38 85 ILE A C 1
ATOM 687 O O . ILE A 1 85 ? -4.187 0.045 -4.847 1.00 98.38 85 ILE A O 1
ATOM 691 N N . LEU A 1 86 ? -5.920 0.384 -3.459 1.00 98.25 86 LEU A N 1
ATOM 692 C CA . LEU A 1 86 ? -6.662 -0.806 -3.881 1.00 98.25 86 LEU A CA 1
ATOM 693 C C . LEU A 1 86 ? -7.146 -0.707 -5.329 1.00 98.25 86 LEU A C 1
ATOM 695 O O . LEU A 1 86 ? -7.033 -1.686 -6.059 1.00 98.25 86 LEU A O 1
ATOM 699 N N . ASP A 1 87 ? -7.626 0.456 -5.760 1.00 98.19 87 ASP A N 1
ATOM 700 C CA . ASP A 1 87 ? -8.049 0.693 -7.140 1.00 98.19 87 ASP A CA 1
ATOM 701 C C . ASP A 1 87 ? -6.848 0.520 -8.089 1.00 98.19 87 ASP A C 1
ATOM 703 O O . ASP A 1 87 ? -6.933 -0.236 -9.054 1.00 98.19 87 ASP A O 1
ATOM 707 N N . PHE A 1 88 ? -5.675 1.069 -7.743 1.00 98.38 88 PHE A N 1
ATOM 708 C CA . PHE A 1 88 ? -4.443 0.834 -8.508 1.00 98.38 88 PHE A CA 1
ATOM 709 C C . PHE A 1 88 ? -4.062 -0.652 -8.589 1.00 98.38 88 PHE A C 1
ATOM 711 O O . PHE A 1 88 ? -3.664 -1.136 -9.650 1.00 98.38 88 PHE A O 1
ATOM 718 N N . LEU A 1 89 ? -4.174 -1.393 -7.481 1.00 98.31 89 LEU A N 1
ATOM 719 C CA . LEU A 1 89 ? -3.920 -2.836 -7.458 1.00 98.31 89 LEU A CA 1
ATOM 720 C C . LEU A 1 89 ? -4.887 -3.589 -8.383 1.00 98.31 89 LEU A C 1
ATOM 722 O O . LEU A 1 89 ? -4.447 -4.440 -9.157 1.00 98.31 89 LEU A O 1
ATOM 726 N N . ILE A 1 90 ? -6.179 -3.263 -8.337 1.00 98.06 90 ILE A N 1
ATOM 727 C CA . ILE A 1 90 ? -7.215 -3.872 -9.185 1.00 98.06 90 ILE A CA 1
ATOM 728 C C . ILE A 1 90 ? -6.941 -3.585 -10.660 1.00 98.06 90 ILE A C 1
ATOM 730 O O . ILE A 1 90 ? -6.974 -4.504 -11.476 1.00 98.06 90 ILE A O 1
ATOM 734 N N . GLU A 1 91 ? -6.604 -2.344 -11.006 1.00 97.50 91 GLU A N 1
ATOM 735 C CA . GLU A 1 91 ? -6.266 -1.965 -12.381 1.00 97.50 91 GLU A CA 1
ATOM 736 C C . GLU A 1 91 ? -4.979 -2.655 -12.878 1.00 97.50 91 GLU A C 1
ATOM 738 O O . GLU A 1 91 ? -4.821 -2.893 -14.075 1.00 97.50 91 GLU A O 1
ATOM 743 N N . LYS A 1 92 ? -4.079 -3.062 -11.971 1.00 96.12 92 LYS A N 1
ATOM 744 C CA . LYS A 1 92 ? -2.922 -3.931 -12.265 1.00 96.12 92 LYS A CA 1
ATOM 745 C C . LYS A 1 92 ? -3.253 -5.432 -12.279 1.00 96.12 92 LYS A C 1
ATOM 747 O O . LYS A 1 92 ? -2.342 -6.242 -12.444 1.00 96.12 92 LYS A O 1
ATOM 752 N N . GLY A 1 93 ? -4.522 -5.812 -12.127 1.00 96.31 93 GLY A N 1
ATOM 753 C CA . GLY A 1 93 ? -4.989 -7.201 -12.160 1.00 96.31 93 GLY A CA 1
ATOM 754 C C . GLY A 1 93 ? -4.848 -7.959 -10.836 1.00 96.31 93 GLY A C 1
ATOM 755 O O . GLY A 1 93 ? -4.896 -9.188 -10.825 1.00 96.31 93 GLY A O 1
ATOM 756 N N . SER A 1 94 ? -4.659 -7.262 -9.712 1.00 97.50 94 SER A N 1
ATOM 757 C CA . SER A 1 94 ? -4.537 -7.893 -8.396 1.00 97.50 94 SER A CA 1
ATOM 758 C C . SER A 1 94 ? -5.888 -8.391 -7.877 1.00 97.50 94 SER A C 1
ATOM 760 O O . SER A 1 94 ? -6.748 -7.617 -7.446 1.00 97.50 94 SER A O 1
ATOM 762 N N . VAL A 1 95 ? -6.036 -9.716 -7.820 1.00 97.31 95 VAL A N 1
ATOM 763 C CA . VAL A 1 95 ? -7.169 -10.377 -7.149 1.00 97.31 95 VAL A CA 1
ATOM 764 C C . VAL A 1 95 ? -7.170 -10.072 -5.647 1.00 97.31 95 VAL A C 1
ATOM 766 O O . VAL A 1 95 ? -8.227 -9.891 -5.046 1.00 97.31 95 VAL A O 1
ATOM 769 N N . VAL A 1 96 ? -5.989 -9.960 -5.030 1.00 96.56 96 VAL A N 1
ATOM 770 C CA . VAL A 1 96 ? -5.856 -9.609 -3.609 1.00 96.56 96 VAL A CA 1
ATOM 771 C C . VAL A 1 96 ? -6.411 -8.209 -3.345 1.00 96.56 96 VAL A C 1
ATOM 773 O O . VAL A 1 96 ? -7.168 -8.031 -2.392 1.00 96.56 96 VAL A O 1
ATOM 776 N N . GLY A 1 97 ? -6.073 -7.230 -4.190 1.00 97.31 97 GLY A N 1
ATOM 777 C CA . GLY A 1 97 ? -6.589 -5.865 -4.095 1.00 97.31 97 GLY A CA 1
ATOM 778 C C . GLY A 1 97 ? -8.114 -5.821 -4.178 1.00 97.31 97 GLY A C 1
ATOM 779 O O . GLY A 1 97 ? -8.754 -5.173 -3.350 1.00 97.31 97 GLY A O 1
ATOM 780 N N . TYR A 1 98 ? -8.696 -6.589 -5.103 1.00 97.31 98 TYR A N 1
ATOM 781 C CA . TYR A 1 98 ? -10.148 -6.727 -5.230 1.00 97.31 98 TYR A CA 1
ATOM 782 C C . TYR A 1 98 ? -10.791 -7.274 -3.947 1.00 97.31 98 TYR A C 1
ATOM 784 O O . TYR A 1 98 ? -11.674 -6.635 -3.377 1.00 97.31 98 TYR A O 1
ATOM 792 N N . LEU A 1 99 ? -10.295 -8.400 -3.426 1.00 96.94 99 LEU A N 1
ATOM 793 C CA . LEU A 1 99 ? -10.832 -9.009 -2.202 1.00 96.94 99 LEU A CA 1
ATOM 794 C C . LEU A 1 99 ? -10.689 -8.093 -0.979 1.00 96.94 99 LEU A C 1
ATOM 796 O O . LEU A 1 99 ? -11.578 -8.041 -0.130 1.00 96.94 99 LEU A O 1
ATOM 800 N N . LEU A 1 100 ? -9.579 -7.361 -0.860 1.00 96.38 100 LEU A N 1
ATOM 801 C CA . LEU A 1 100 ? -9.389 -6.396 0.226 1.00 96.38 100 LEU A CA 1
ATOM 802 C C . LEU A 1 100 ? -10.389 -5.239 0.140 1.00 96.38 100 LEU A C 1
ATOM 804 O O . LEU A 1 100 ? -10.878 -4.797 1.179 1.00 96.38 100 LEU A O 1
ATOM 808 N N . ARG A 1 101 ? -10.720 -4.778 -1.071 1.00 94.88 101 ARG A N 1
ATOM 809 C CA . ARG A 1 101 ? -11.696 -3.705 -1.299 1.00 94.88 101 ARG A CA 1
ATOM 810 C C . ARG A 1 101 ? -13.100 -4.112 -0.870 1.00 94.88 101 ARG A C 1
ATOM 812 O O . ARG A 1 101 ? -13.747 -3.355 -0.153 1.00 94.88 101 ARG A O 1
ATOM 819 N N . GLU A 1 102 ? -13.521 -5.323 -1.217 1.00 93.38 102 GLU A N 1
ATOM 820 C CA . GLU A 1 102 ? -14.823 -5.868 -0.804 1.00 93.38 102 GLU A CA 1
ATOM 821 C C . GLU A 1 102 ? -14.938 -6.013 0.723 1.00 93.38 102 GLU A C 1
ATOM 823 O O . GLU A 1 102 ? -16.013 -5.856 1.284 1.00 93.38 102 GLU A O 1
ATOM 828 N N . ASN A 1 103 ? -13.827 -6.244 1.432 1.00 86.81 103 ASN A N 1
ATOM 829 C CA . ASN A 1 103 ? -13.824 -6.356 2.896 1.00 86.81 103 ASN A CA 1
ATOM 830 C C . ASN A 1 103 ? -13.950 -5.013 3.647 1.00 86.81 103 ASN A C 1
ATOM 832 O O . ASN A 1 103 ? -14.167 -5.017 4.867 1.00 86.81 103 ASN A O 1
ATOM 836 N N . ILE A 1 104 ? -13.741 -3.878 2.967 1.00 86.38 104 ILE A N 1
ATOM 837 C CA . ILE A 1 104 ? -13.786 -2.529 3.566 1.00 86.38 104 ILE A CA 1
ATOM 838 C C . ILE A 1 104 ? -14.977 -1.678 3.096 1.00 86.38 104 ILE A C 1
ATOM 840 O O . ILE A 1 104 ? -15.187 -0.580 3.635 1.00 86.38 104 ILE A O 1
ATOM 844 N N . LEU A 1 105 ? -15.701 -2.139 2.073 1.00 79.50 105 LEU A N 1
ATOM 845 C CA . LEU A 1 105 ? -16.969 -1.562 1.628 1.00 79.50 105 LEU A CA 1
ATOM 846 C C . LEU A 1 105 ? -18.095 -1.959 2.580 1.00 79.50 105 LEU A C 1
ATOM 848 O O . LEU A 1 105 ? -18.850 -1.020 2.923 1.00 79.50 105 LEU A O 1
#

Foldseek 3Di:
DLVPPLLPLVVLQVLLVCCVPVVVVCLVVSLVVNLSSCVVRVNNLVDDHDPCSLVSLLVSLVVCCVVCVVVLLVPPVNVSSSVSSLVSSVSVVNPSSVVSNVVND

Secondary structure (DSSP, 8-state):
-HHHHTTSHHHHHHHHHHHHTTTGGGHHHHHHHHHHHHHH-THHHHS-PPTTHHHHHHHHHHHHHHHHHHHHHH-HHHHHHHHHHHHHHHHTT-HHHHHHHHTT-

Mean predicted aligned error: 3.0 Å

Solvent-accessible surface area (backbone atoms only — not comparable to full-atom values): 5768 Å² total; per-residue (Å²): 110,43,89,82,47,30,67,38,43,64,48,55,28,51,54,32,48,36,40,68,52,92,40,40,89,46,42,76,62,46,46,52,52,50,22,50,18,53,72,74,22,64,64,52,76,80,45,83,64,51,90,62,36,67,59,33,46,48,53,47,51,54,51,51,47,65,79,36,49,72,54,34,76,72,33,70,67,56,38,51,34,52,46,53,49,30,52,53,32,37,77,72,68,34,64,66,24,47,57,54,48,68,75,73,108